Protein AF-A0A3M1ER76-F1 (afdb_monomer_lite)

Radius of gyration: 17.13 Å; chains: 1; bounding box: 48×40×31 Å

Structure (mmCIF, N/CA/C/O backbone):
data_AF-A0A3M1ER76-F1
#
_entry.id   AF-A0A3M1ER76-F1
#
loop_
_atom_site.group_PDB
_atom_site.id
_atom_site.type_symbol
_atom_site.label_atom_id
_atom_site.label_alt_id
_atom_site.label_comp_id
_atom_site.label_asym_id
_atom_site.label_entity_id
_atom_site.label_seq_id
_atom_site.pdbx_PDB_ins_code
_atom_site.Cartn_x
_atom_site.Cartn_y
_atom_site.Cartn_z
_atom_site.occupancy
_atom_site.B_iso_or_equiv
_atom_site.auth_seq_id
_atom_site.auth_comp_id
_atom_site.auth_asym_id
_atom_site.auth_atom_id
_atom_site.pdbx_PDB_model_num
ATOM 1 N N . MET A 1 1 ? 21.501 -22.025 -9.650 1.00 63.50 1 MET A N 1
ATOM 2 C CA . MET A 1 1 ? 20.790 -20.742 -9.709 1.00 63.50 1 MET A CA 1
ATOM 3 C C . MET A 1 1 ? 21.295 -19.949 -8.537 1.00 63.50 1 MET A C 1
ATOM 5 O O . MET A 1 1 ? 21.198 -20.436 -7.411 1.00 63.50 1 MET A O 1
ATOM 9 N N . GLU A 1 2 ? 21.984 -18.855 -8.814 1.00 84.31 2 GLU A N 1
ATOM 10 C CA . GLU A 1 2 ? 22.536 -18.015 -7.754 1.00 84.31 2 GLU A CA 1
ATOM 11 C C . GLU A 1 2 ? 21.391 -17.266 -7.053 1.00 84.31 2 GLU A C 1
ATOM 13 O O . GLU A 1 2 ? 20.329 -17.057 -7.637 1.00 84.31 2 GLU A O 1
ATOM 18 N N . MET A 1 3 ? 21.563 -16.918 -5.773 1.00 86.62 3 MET A N 1
ATOM 19 C CA . MET A 1 3 ? 20.519 -16.274 -4.954 1.00 86.62 3 MET A CA 1
ATOM 20 C C . MET A 1 3 ? 19.944 -15.013 -5.624 1.00 86.62 3 MET A C 1
ATOM 22 O O . MET A 1 3 ? 18.751 -14.742 -5.532 1.00 86.62 3 MET A O 1
ATOM 26 N N . GLU A 1 4 ? 20.790 -14.275 -6.335 1.00 90.44 4 GLU A N 1
ATOM 27 C CA . GLU A 1 4 ? 20.432 -13.054 -7.054 1.00 90.44 4 GLU A CA 1
ATOM 28 C C . GLU A 1 4 ? 19.453 -13.306 -8.213 1.00 90.44 4 GLU A C 1
ATOM 30 O O . GLU A 1 4 ? 18.476 -12.575 -8.364 1.00 90.44 4 GLU A O 1
ATOM 35 N N . GLU A 1 5 ? 19.631 -14.393 -8.971 1.00 88.38 5 GLU A N 1
ATOM 36 C CA . GLU A 1 5 ? 18.727 -14.762 -10.071 1.00 88.38 5 GLU A CA 1
ATOM 37 C C . GLU A 1 5 ? 17.322 -15.109 -9.557 1.00 88.38 5 GLU A C 1
ATOM 39 O O . GLU A 1 5 ? 16.320 -14.764 -10.184 1.00 88.38 5 GLU A O 1
ATOM 44 N N . LEU A 1 6 ? 17.239 -15.761 -8.391 1.00 91.19 6 LEU A N 1
ATOM 45 C CA . LEU A 1 6 ? 15.964 -16.084 -7.746 1.00 91.19 6 LEU A CA 1
ATOM 46 C C . LEU A 1 6 ? 15.238 -14.828 -7.260 1.00 91.19 6 LEU A C 1
ATOM 48 O O . LEU A 1 6 ? 14.020 -14.727 -7.417 1.00 91.19 6 LEU A O 1
ATOM 52 N N . LEU A 1 7 ? 15.974 -13.872 -6.689 1.00 93.31 7 LEU A N 1
ATOM 53 C CA . LEU A 1 7 ? 15.410 -12.595 -6.254 1.00 93.31 7 LEU A CA 1
ATOM 54 C C . LEU A 1 7 ? 14.900 -11.786 -7.446 1.00 93.31 7 LEU A C 1
ATOM 56 O O . LEU A 1 7 ? 13.785 -11.274 -7.396 1.00 93.31 7 LEU A O 1
ATOM 60 N N . LEU A 1 8 ? 15.659 -11.731 -8.542 1.00 93.94 8 LEU A N 1
ATOM 61 C CA . LEU A 1 8 ? 15.234 -11.018 -9.742 1.00 93.94 8 LEU A CA 1
ATOM 62 C C . LEU A 1 8 ? 13.989 -11.653 -10.371 1.00 93.94 8 LEU A C 1
ATOM 64 O O . LEU A 1 8 ? 13.042 -10.941 -10.698 1.00 93.94 8 LEU A O 1
ATOM 68 N N . ALA A 1 9 ? 13.953 -12.983 -10.484 1.00 92.44 9 ALA A N 1
ATOM 69 C CA . ALA A 1 9 ? 12.783 -13.694 -10.995 1.00 92.44 9 ALA A CA 1
ATOM 70 C C . ALA A 1 9 ? 11.540 -13.448 -10.125 1.00 92.44 9 ALA A C 1
ATOM 72 O O . ALA A 1 9 ? 10.430 -13.310 -10.641 1.00 92.44 9 ALA A O 1
ATOM 73 N N . ARG A 1 10 ? 11.720 -13.352 -8.802 1.00 93.44 10 ARG A N 1
ATOM 74 C CA . ARG A 1 10 ? 10.638 -13.008 -7.879 1.00 93.44 10 ARG A CA 1
ATOM 75 C C . ARG A 1 10 ? 10.143 -11.578 -8.090 1.00 93.44 10 ARG A C 1
ATOM 77 O O . ARG A 1 10 ? 8.938 -11.390 -8.194 1.00 93.44 10 ARG A O 1
ATOM 84 N N . LEU A 1 11 ? 11.045 -10.603 -8.200 1.00 94.75 11 LEU A N 1
ATOM 85 C CA . LEU A 1 11 ? 10.686 -9.202 -8.446 1.00 94.75 11 LEU A CA 1
ATOM 86 C C . LEU A 1 11 ? 9.961 -9.029 -9.786 1.00 94.75 11 LEU A C 1
ATOM 88 O O . LEU A 1 11 ? 8.962 -8.326 -9.853 1.00 94.75 11 LEU A O 1
ATOM 92 N N . GLN A 1 12 ? 10.415 -9.712 -10.840 1.00 95.38 12 GLN A N 1
ATOM 93 C CA . GLN A 1 12 ? 9.749 -9.685 -12.147 1.00 95.38 12 GLN A CA 1
ATOM 94 C C . GLN A 1 12 ? 8.312 -10.202 -12.084 1.00 95.38 12 GLN A C 1
ATOM 96 O O . GLN A 1 12 ? 7.451 -9.695 -12.795 1.00 95.38 12 GLN A O 1
ATOM 101 N N . HIS A 1 13 ? 8.056 -11.213 -11.255 1.00 94.06 13 HIS A N 1
ATOM 102 C CA . HIS A 1 13 ? 6.708 -11.723 -11.049 1.00 94.06 13 HIS A CA 1
ATOM 103 C C . HIS A 1 13 ? 5.866 -10.789 -10.172 1.00 94.06 13 HIS A C 1
ATOM 105 O O . HIS A 1 13 ? 4.730 -10.489 -10.520 1.00 94.06 13 HIS A O 1
ATOM 111 N N . ASP A 1 14 ? 6.417 -10.310 -9.056 1.00 95.38 14 ASP A N 1
ATOM 112 C CA . ASP A 1 14 ? 5.692 -9.458 -8.106 1.00 95.38 14 ASP A CA 1
ATOM 113 C C . ASP A 1 14 ? 5.336 -8.084 -8.700 1.00 95.38 14 ASP A C 1
ATOM 115 O O . ASP A 1 14 ? 4.349 -7.479 -8.289 1.00 95.38 14 ASP A O 1
ATOM 119 N N . TYR A 1 15 ? 6.102 -7.622 -9.692 1.00 95.62 15 TYR A N 1
ATOM 120 C CA . TYR A 1 15 ? 5.875 -6.372 -10.420 1.00 95.62 15 TYR A CA 1
ATOM 121 C C . TYR A 1 15 ? 5.532 -6.595 -11.904 1.00 95.62 15 TYR A C 1
ATOM 123 O O . TYR A 1 15 ? 5.804 -5.731 -12.740 1.00 95.62 15 TYR A O 1
ATOM 131 N N . SER A 1 16 ? 4.940 -7.748 -12.246 1.00 97.25 16 SER A N 1
ATOM 132 C CA . SER A 1 16 ? 4.216 -7.910 -13.514 1.00 97.25 16 SER A CA 1
ATOM 133 C C . SER A 1 16 ? 2.865 -7.185 -13.461 1.00 97.25 16 SER A C 1
ATOM 135 O O . SER A 1 16 ? 2.452 -6.707 -12.401 1.00 97.25 16 SER A O 1
ATOM 137 N N . ASP A 1 17 ? 2.145 -7.135 -14.584 1.00 97.75 17 ASP A N 1
ATOM 138 C CA . ASP A 1 17 ? 0.788 -6.575 -14.632 1.00 97.75 17 ASP A CA 1
ATOM 139 C C . ASP A 1 17 ? -0.135 -7.251 -13.600 1.00 97.75 17 ASP A C 1
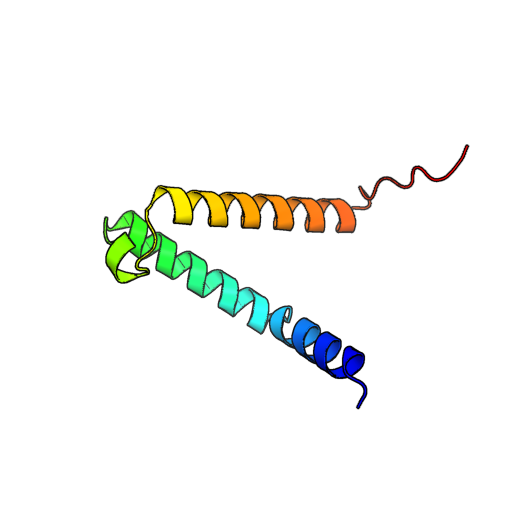ATOM 141 O O . ASP A 1 17 ? -0.828 -6.571 -12.842 1.00 97.75 17 ASP A O 1
ATOM 145 N N . GLU A 1 18 ? -0.083 -8.583 -13.495 1.00 96.94 18 GLU A N 1
ATOM 146 C CA . GLU A 1 18 ? -0.845 -9.348 -12.501 1.00 96.94 18 GLU A CA 1
ATOM 147 C C . GLU A 1 18 ? -0.386 -9.062 -11.063 1.00 96.94 18 GLU A C 1
ATOM 149 O O . GLU A 1 18 ? -1.200 -9.044 -10.137 1.00 96.94 18 GLU A O 1
ATOM 154 N N . GLY A 1 19 ? 0.915 -8.831 -10.861 1.00 97.12 19 GLY A N 1
ATOM 155 C CA . GLY A 1 19 ? 1.475 -8.450 -9.565 1.00 97.12 19 GLY A CA 1
ATOM 156 C C . GLY A 1 19 ? 0.966 -7.086 -9.091 1.00 97.12 19 GLY A C 1
ATOM 157 O O . GLY A 1 19 ? 0.478 -6.954 -7.963 1.00 97.12 19 GLY A O 1
ATOM 158 N N . PHE A 1 20 ? 0.977 -6.084 -9.975 1.00 97.38 20 PHE A 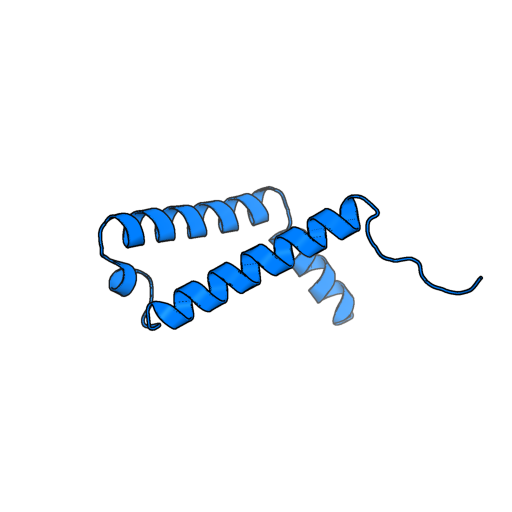N 1
ATOM 159 C CA . PHE A 1 20 ? 0.402 -4.768 -9.692 1.00 97.38 20 PHE A CA 1
ATOM 160 C C . PHE A 1 20 ? -1.112 -4.826 -9.465 1.00 97.38 20 PHE A C 1
ATOM 162 O O . PHE A 1 20 ? -1.609 -4.180 -8.539 1.00 97.38 20 PHE A O 1
ATOM 169 N N . GLU A 1 21 ? -1.846 -5.620 -10.250 1.00 98.12 21 GLU A N 1
ATOM 170 C CA . GLU A 1 21 ? -3.282 -5.834 -10.041 1.00 98.12 21 GLU A CA 1
ATOM 171 C C . GLU A 1 21 ? -3.561 -6.428 -8.653 1.00 98.12 21 GLU A C 1
ATOM 173 O O . GLU A 1 21 ? -4.441 -5.947 -7.936 1.00 98.12 21 GLU A O 1
ATOM 178 N N . ALA A 1 22 ? -2.773 -7.418 -8.223 1.00 97.06 22 ALA A N 1
ATOM 179 C CA . ALA A 1 22 ? -2.923 -8.022 -6.903 1.00 97.06 22 ALA A CA 1
ATOM 180 C C . ALA A 1 22 ? -2.706 -7.008 -5.766 1.00 97.06 22 ALA A C 1
ATOM 182 O O . ALA A 1 22 ? -3.484 -6.990 -4.808 1.00 97.06 22 ALA A O 1
ATOM 183 N N . ILE A 1 23 ? -1.691 -6.141 -5.875 1.00 96.06 23 ILE A N 1
ATOM 184 C CA . ILE A 1 23 ? -1.441 -5.060 -4.905 1.00 96.06 23 ILE A CA 1
ATOM 185 C C . ILE A 1 23 ? -2.624 -4.086 -4.877 1.00 96.06 23 ILE A C 1
ATOM 187 O O . ILE A 1 23 ? -3.115 -3.733 -3.802 1.00 96.06 23 ILE A O 1
ATOM 191 N N . PHE A 1 24 ? -3.107 -3.673 -6.050 1.00 97.12 24 PHE A N 1
ATOM 192 C CA . PHE A 1 24 ? -4.236 -2.754 -6.161 1.00 97.12 24 PHE A CA 1
ATOM 193 C C . PHE A 1 24 ? -5.498 -3.322 -5.500 1.00 97.12 24 PHE A C 1
ATOM 195 O O . PHE A 1 24 ? -6.106 -2.648 -4.670 1.00 97.12 24 PHE A O 1
ATOM 202 N N . VAL A 1 25 ? -5.850 -4.578 -5.789 1.00 98.06 25 VAL A N 1
ATOM 203 C CA . VAL A 1 25 ? -7.015 -5.253 -5.191 1.00 98.06 25 VAL A CA 1
ATOM 204 C C . VAL A 1 25 ? -6.901 -5.328 -3.667 1.00 98.06 25 VAL A C 1
ATOM 206 O O . VAL A 1 25 ? -7.886 -5.117 -2.962 1.00 98.06 25 VAL A O 1
ATOM 209 N N . GLN A 1 26 ? -5.711 -5.601 -3.125 1.00 97.19 26 GLN A N 1
ATOM 210 C CA . GLN A 1 26 ? -5.509 -5.626 -1.673 1.00 97.19 26 GLN A CA 1
ATOM 211 C C . GLN A 1 26 ? -5.732 -4.251 -1.031 1.00 97.19 26 GLN A C 1
ATOM 213 O O . GLN A 1 26 ? -6.369 -4.164 0.023 1.00 97.19 26 GLN A O 1
ATOM 218 N N . LEU A 1 27 ? -5.240 -3.182 -1.662 1.00 97.38 27 LEU A N 1
ATOM 219 C CA . LEU A 1 27 ? -5.456 -1.812 -1.191 1.00 97.38 27 LEU A CA 1
ATOM 220 C C . LEU A 1 27 ? -6.928 -1.393 -1.296 1.00 97.38 27 LEU A C 1
ATOM 222 O O . LEU A 1 27 ? -7.429 -0.737 -0.383 1.00 97.38 27 LEU A O 1
ATOM 226 N N . ASP A 1 28 ? -7.628 -1.807 -2.351 1.00 98.19 28 ASP A N 1
ATOM 227 C CA . ASP A 1 28 ? -9.058 -1.542 -2.541 1.00 98.19 28 ASP A CA 1
ATOM 228 C C . ASP A 1 28 ? -9.914 -2.228 -1.460 1.00 98.19 28 ASP A C 1
ATOM 230 O O . ASP A 1 28 ? -10.742 -1.596 -0.803 1.00 98.19 28 ASP A O 1
ATOM 234 N N . LEU A 1 29 ? -9.623 -3.496 -1.147 1.00 98.12 29 LEU A N 1
ATOM 235 C CA . LEU A 1 29 ? -10.280 -4.215 -0.049 1.00 98.12 29 LEU A CA 1
ATOM 236 C C . LEU A 1 29 ? -10.012 -3.572 1.319 1.00 98.12 29 LEU A C 1
ATOM 238 O O . LEU A 1 29 ? -10.909 -3.492 2.166 1.00 98.12 29 LEU A O 1
ATOM 242 N N . LEU A 1 30 ? -8.780 -3.109 1.555 1.00 98.00 30 LEU A N 1
ATOM 243 C CA . LEU A 1 30 ? -8.453 -2.367 2.771 1.00 98.00 30 LEU A CA 1
ATOM 244 C C . LEU A 1 30 ? -9.243 -1.053 2.835 1.00 98.00 30 LEU A C 1
ATOM 246 O O . LEU A 1 30 ? -9.780 -0.718 3.892 1.00 98.00 30 LEU A O 1
ATOM 250 N N . HIS A 1 31 ? -9.353 -0.335 1.716 1.00 98.12 31 HIS A N 1
ATOM 251 C CA . HIS A 1 31 ? -10.145 0.885 1.607 1.00 98.12 31 HIS A CA 1
ATOM 252 C C . HIS A 1 31 ? -11.626 0.642 1.935 1.00 98.12 31 HIS A C 1
ATOM 254 O O . HIS A 1 31 ? -12.199 1.402 2.722 1.00 98.12 31 HIS A O 1
ATOM 260 N N . ASP A 1 32 ? -12.230 -0.432 1.428 1.00 98.50 32 ASP A N 1
ATOM 261 C CA . ASP A 1 32 ? -13.614 -0.803 1.743 1.00 98.50 32 ASP A CA 1
ATOM 262 C C . ASP A 1 32 ? -13.816 -1.060 3.241 1.00 98.50 32 ASP A C 1
ATOM 264 O O . ASP A 1 32 ? -14.767 -0.564 3.859 1.00 98.50 32 ASP A O 1
ATOM 268 N N . LEU A 1 33 ? -12.895 -1.802 3.864 1.00 98.19 33 LEU A N 1
ATOM 269 C CA . LEU A 1 33 ? -12.957 -2.098 5.294 1.00 98.19 33 LEU A CA 1
ATOM 270 C C . LEU A 1 33 ? -12.766 -0.842 6.147 1.00 98.19 33 LEU A C 1
ATOM 272 O O . LEU A 1 33 ? -13.499 -0.654 7.120 1.00 98.19 33 LEU A O 1
ATOM 276 N N . VAL A 1 34 ? -11.831 0.040 5.787 1.00 97.19 34 VAL A N 1
ATOM 277 C CA . VAL A 1 34 ? -11.625 1.325 6.472 1.00 97.19 34 VAL A CA 1
ATOM 278 C C . VAL A 1 34 ? -12.861 2.214 6.339 1.00 97.19 34 VAL A C 1
ATOM 280 O O . VAL A 1 34 ? -13.343 2.734 7.346 1.00 97.19 34 VAL A O 1
ATOM 283 N N . SER A 1 35 ? -13.421 2.328 5.133 1.00 97.69 35 SER A N 1
ATOM 284 C CA . SER A 1 35 ? -14.624 3.11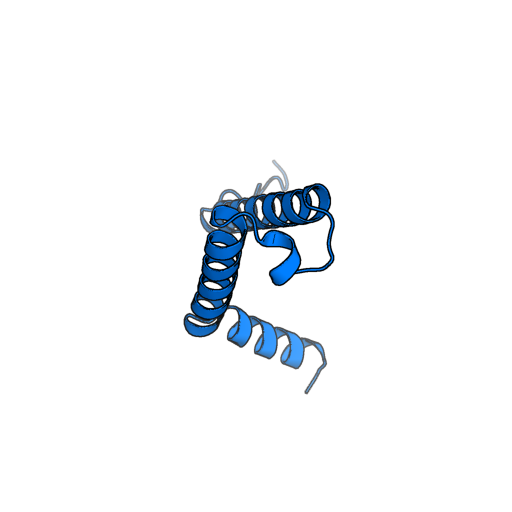9 4.844 1.00 97.69 35 SER A CA 1
ATOM 285 C C . SER A 1 35 ? -15.850 2.623 5.614 1.00 97.69 35 SER A C 1
ATOM 287 O O . SER A 1 35 ? -16.688 3.416 6.039 1.00 97.69 35 SER A O 1
ATOM 289 N N . ALA A 1 36 ? -15.927 1.315 5.868 1.00 98.00 36 ALA A N 1
ATOM 290 C CA . ALA A 1 36 ? -16.959 0.702 6.698 1.00 98.00 36 ALA A CA 1
ATOM 291 C C . ALA A 1 36 ? -16.688 0.792 8.218 1.00 98.00 36 ALA A C 1
ATOM 293 O O . ALA A 1 36 ? -17.482 0.272 9.004 1.00 98.00 36 ALA A O 1
ATOM 294 N N . GLY A 1 37 ? -15.577 1.398 8.657 1.00 97.25 37 GLY A N 1
ATOM 295 C CA . GLY A 1 37 ? -15.180 1.460 10.070 1.00 97.25 37 GLY A CA 1
ATOM 296 C C . GLY A 1 37 ? -14.710 0.117 10.646 1.00 97.25 37 GLY A C 1
ATOM 297 O O . GLY A 1 37 ? -14.795 -0.107 11.852 1.00 97.25 37 GLY A O 1
ATOM 298 N N . ARG A 1 38 ? -14.238 -0.798 9.792 1.00 97.50 38 ARG A N 1
ATOM 299 C CA . ARG A 1 38 ? -13.901 -2.198 10.104 1.00 97.50 38 ARG A CA 1
ATOM 300 C C . ARG A 1 38 ? -12.415 -2.515 9.920 1.00 97.50 38 ARG A C 1
ATOM 302 O O . ARG A 1 38 ? -12.071 -3.635 9.554 1.00 97.50 38 ARG A O 1
ATOM 309 N N . LEU A 1 39 ? -11.526 -1.563 10.202 1.00 96.56 39 LEU A N 1
ATOM 310 C CA . LEU A 1 39 ? -10.076 -1.759 10.055 1.00 96.56 39 LEU A CA 1
ATOM 311 C C . LEU A 1 39 ? -9.555 -2.989 10.823 1.00 96.56 39 LEU A C 1
ATOM 313 O O . LEU A 1 39 ? -8.746 -3.746 10.298 1.00 96.56 39 LEU A O 1
ATOM 317 N N . THR A 1 40 ? -10.089 -3.253 12.016 1.00 96.31 40 THR A N 1
ATOM 318 C CA . THR A 1 40 ? -9.711 -4.415 12.841 1.00 96.31 40 THR A CA 1
ATOM 319 C C . THR A 1 40 ? -10.081 -5.769 12.228 1.00 96.31 40 THR A C 1
ATOM 321 O O . THR A 1 40 ? -9.628 -6.798 12.711 1.00 96.31 40 THR A O 1
ATOM 324 N N . ALA A 1 41 ? -10.905 -5.805 11.174 1.00 96.31 41 ALA A N 1
ATOM 325 C CA . ALA A 1 41 ? -11.168 -7.028 10.416 1.00 96.31 41 ALA A CA 1
ATOM 326 C C . ALA A 1 41 ? -10.086 -7.319 9.360 1.00 96.31 41 ALA A C 1
ATOM 328 O O . ALA A 1 41 ? -10.015 -8.446 8.876 1.00 96.31 41 ALA A O 1
ATOM 329 N N . ALA A 1 42 ? -9.280 -6.319 8.986 1.00 95.75 42 ALA A N 1
ATOM 330 C CA . ALA A 1 42 ? -8.196 -6.450 8.014 1.00 95.75 42 ALA A CA 1
ATOM 331 C C . ALA A 1 42 ? -6.852 -6.788 8.675 1.00 95.75 42 ALA A C 1
ATOM 333 O O . ALA A 1 42 ? -6.009 -7.436 8.061 1.00 95.75 42 ALA A O 1
ATOM 334 N N . THR A 1 43 ? -6.623 -6.298 9.897 1.00 96.56 43 THR A N 1
ATOM 335 C CA . THR A 1 43 ? -5.320 -6.360 10.565 1.00 96.56 43 THR A CA 1
ATOM 336 C C . THR A 1 43 ? -5.438 -6.118 12.070 1.00 96.56 43 THR A C 1
ATOM 338 O O . THR A 1 43 ? -6.350 -5.427 12.524 1.00 96.56 43 THR A O 1
ATOM 341 N N . ASP A 1 44 ? -4.470 -6.638 12.827 1.00 97.44 44 ASP A N 1
ATOM 342 C CA . ASP A 1 44 ? -4.311 -6.396 14.268 1.00 97.44 44 ASP A CA 1
ATOM 343 C C . ASP A 1 44 ? -3.479 -5.135 14.576 1.00 97.44 44 ASP A C 1
ATOM 345 O O . ASP A 1 44 ? -3.266 -4.789 15.741 1.00 97.44 44 ASP A O 1
ATOM 349 N N . LEU A 1 45 ? -2.981 -4.440 13.547 1.00 98.06 45 LEU A N 1
ATOM 350 C CA . LEU A 1 45 ? -2.191 -3.224 13.726 1.00 98.06 45 LEU A CA 1
ATOM 351 C C . LEU A 1 45 ? -3.055 -2.044 14.218 1.00 98.06 45 LEU A C 1
ATOM 353 O O . LEU A 1 45 ? -4.178 -1.851 13.739 1.00 98.06 45 LEU A O 1
ATOM 357 N N . PRO A 1 46 ? -2.521 -1.193 15.116 1.00 97.31 46 PRO A N 1
ATOM 358 C CA . PRO A 1 46 ? -3.137 0.082 15.466 1.00 97.31 46 PRO A CA 1
ATOM 359 C C . PRO A 1 46 ? -3.357 0.994 14.239 1.00 97.31 46 PRO A C 1
ATOM 361 O O . PRO A 1 46 ? -2.534 0.989 13.318 1.00 97.31 46 PRO A O 1
ATOM 364 N N . PRO A 1 47 ? -4.426 1.818 14.204 1.00 97.19 47 PRO A N 1
ATOM 365 C CA . PRO A 1 47 ? -4.737 2.660 13.042 1.00 97.19 47 PRO A CA 1
ATOM 366 C C . PRO A 1 47 ? -3.635 3.647 12.632 1.00 97.19 47 PRO A C 1
ATOM 368 O O . PRO A 1 47 ? -3.462 3.926 11.447 1.00 97.19 47 PRO A O 1
ATOM 371 N N . ASP A 1 48 ? -2.896 4.189 13.596 1.00 97.94 48 ASP A N 1
ATOM 372 C CA . ASP A 1 48 ? -1.744 5.064 13.374 1.00 97.94 48 ASP A CA 1
ATOM 373 C C . ASP A 1 48 ? -0.582 4.322 12.707 1.00 97.94 48 ASP A C 1
ATOM 375 O O . ASP A 1 48 ? 0.052 4.866 11.805 1.00 97.94 48 ASP A O 1
ATOM 379 N N . GLN A 1 49 ? -0.362 3.057 13.066 1.00 98.50 49 GLN A N 1
ATOM 380 C CA . GLN A 1 49 ? 0.649 2.228 12.419 1.00 98.50 49 GLN A CA 1
ATOM 381 C C . GLN A 1 49 ? 0.255 1.860 10.983 1.00 98.50 49 GLN A C 1
ATOM 383 O O . GLN A 1 49 ? 1.096 1.916 10.088 1.00 98.50 49 GLN A O 1
ATOM 388 N N . VAL A 1 50 ? -1.020 1.534 10.732 1.00 98.00 50 VAL A N 1
ATOM 389 C CA . VAL A 1 50 ? -1.518 1.303 9.361 1.00 98.00 50 VAL A CA 1
ATOM 390 C C . VAL A 1 50 ? -1.347 2.558 8.508 1.00 98.00 50 VAL A C 1
ATOM 392 O O . VAL A 1 50 ? -0.877 2.471 7.377 1.00 98.00 50 VAL A O 1
ATOM 395 N N . ARG A 1 51 ? -1.677 3.735 9.055 1.00 98.06 51 ARG A N 1
ATOM 396 C CA . ARG A 1 51 ? -1.450 5.018 8.380 1.00 98.06 51 ARG A CA 1
ATOM 397 C C . ARG A 1 51 ? 0.023 5.213 8.021 1.00 98.06 51 ARG A C 1
ATOM 399 O O . ARG A 1 51 ? 0.294 5.540 6.872 1.00 98.06 51 ARG A O 1
ATOM 406 N N . GLY A 1 52 ? 0.940 4.995 8.966 1.00 98.44 52 GLY A N 1
ATOM 407 C CA . GLY A 1 52 ? 2.378 5.148 8.724 1.00 98.44 52 GLY A CA 1
ATOM 408 C C . GLY A 1 52 ? 2.866 4.281 7.563 1.00 98.44 52 GLY A C 1
ATOM 409 O O . GLY A 1 52 ? 3.508 4.787 6.650 1.00 98.44 52 GLY A O 1
ATOM 410 N N . TRP A 1 53 ? 2.460 3.009 7.523 1.00 98.25 53 TRP A N 1
ATOM 411 C CA . TRP A 1 53 ? 2.796 2.121 6.405 1.00 98.25 53 TRP A CA 1
ATOM 412 C C . TRP A 1 53 ? 2.239 2.602 5.062 1.00 98.25 53 TRP A C 1
ATOM 414 O O . TRP A 1 53 ? 2.938 2.548 4.055 1.00 98.25 53 TRP A O 1
ATOM 424 N N . LEU A 1 54 ? 0.996 3.091 5.024 1.00 98.19 54 LEU A N 1
ATOM 425 C CA . LEU A 1 54 ? 0.411 3.627 3.791 1.00 98.19 54 LEU A CA 1
ATOM 426 C C . LEU A 1 54 ? 1.142 4.891 3.318 1.00 98.19 54 LEU A C 1
ATOM 428 O O . LEU A 1 54 ? 1.361 5.059 2.120 1.00 98.19 54 LEU A O 1
ATOM 432 N N . GLU A 1 55 ? 1.533 5.769 4.241 1.00 98.62 55 GLU A N 1
ATOM 433 C CA . GLU A 1 55 ? 2.314 6.971 3.936 1.00 98.62 55 GLU A CA 1
ATOM 434 C C . GLU A 1 55 ? 3.699 6.615 3.377 1.00 98.62 55 GLU A C 1
ATOM 436 O O . GLU A 1 55 ? 4.107 7.197 2.370 1.00 98.62 55 GLU A O 1
ATOM 441 N N . GLU A 1 56 ? 4.380 5.623 3.957 1.00 98.50 56 GLU A N 1
ATOM 4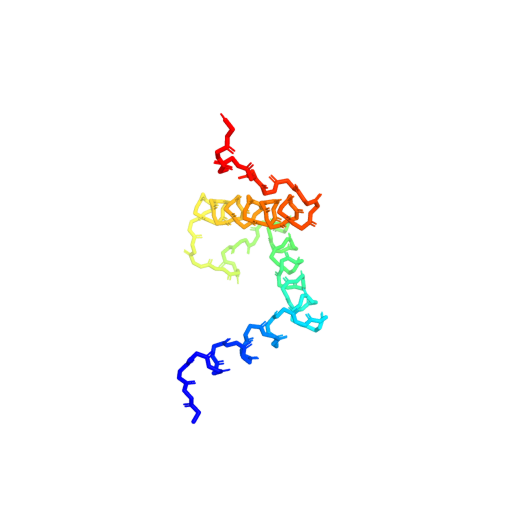42 C CA . GLU A 1 56 ? 5.658 5.110 3.449 1.00 98.50 56 GLU A CA 1
ATOM 443 C C . GLU A 1 56 ? 5.516 4.491 2.054 1.00 98.50 56 GLU A C 1
ATOM 445 O O . 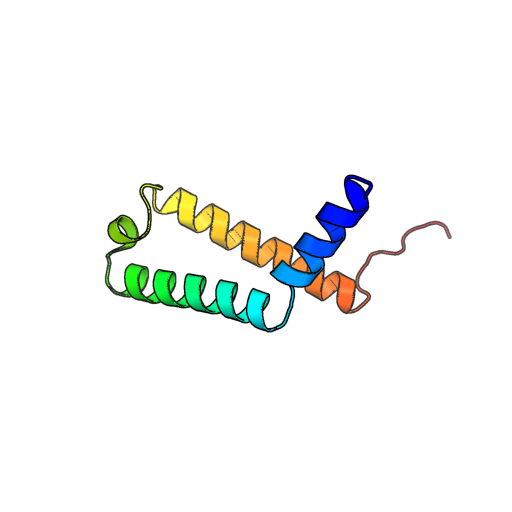GLU A 1 56 ? 6.289 4.824 1.160 1.00 98.50 56 GLU A O 1
ATOM 450 N N . ILE A 1 57 ? 4.488 3.667 1.820 1.00 97.44 57 ILE A N 1
ATOM 451 C CA . ILE A 1 57 ? 4.216 3.086 0.496 1.00 97.44 57 ILE A CA 1
ATOM 452 C C . ILE A 1 57 ? 3.991 4.187 -0.547 1.00 97.44 57 ILE A C 1
ATOM 454 O O . ILE A 1 57 ? 4.561 4.133 -1.637 1.00 97.44 57 ILE A O 1
ATOM 458 N N . ILE A 1 58 ? 3.183 5.202 -0.223 1.00 97.81 58 ILE A N 1
ATOM 459 C CA . ILE A 1 58 ? 2.929 6.338 -1.119 1.00 97.81 58 ILE A CA 1
ATOM 460 C C . ILE A 1 58 ? 4.224 7.097 -1.406 1.00 97.81 58 ILE A C 1
ATOM 462 O O . ILE A 1 58 ? 4.460 7.486 -2.550 1.00 97.81 58 ILE A O 1
ATOM 466 N N . PHE A 1 59 ? 5.042 7.336 -0.382 1.00 97.88 59 PHE A N 1
ATOM 467 C CA . PHE A 1 59 ? 6.324 8.008 -0.536 1.00 97.88 59 PHE A CA 1
ATOM 468 C C . PHE A 1 59 ? 7.248 7.219 -1.470 1.00 97.88 59 PHE A C 1
ATOM 470 O O . PHE A 1 59 ? 7.682 7.757 -2.484 1.00 97.88 59 PHE A O 1
ATOM 477 N N . THR A 1 60 ? 7.468 5.931 -1.204 1.00 97.62 60 THR A N 1
ATOM 478 C CA . THR A 1 60 ? 8.326 5.076 -2.033 1.00 97.62 60 THR A CA 1
ATOM 479 C C . THR A 1 60 ? 7.818 4.971 -3.470 1.00 97.62 60 THR A C 1
ATOM 481 O O . THR A 1 60 ? 8.607 5.084 -4.403 1.00 97.62 60 THR A O 1
ATOM 484 N N . ALA A 1 61 ? 6.508 4.816 -3.681 1.00 96.94 61 ALA A N 1
ATOM 485 C CA . ALA A 1 61 ? 5.937 4.778 -5.027 1.00 96.94 61 ALA A CA 1
ATOM 486 C C . ALA A 1 61 ? 6.175 6.088 -5.798 1.00 96.94 61 ALA A C 1
ATOM 488 O O . ALA A 1 61 ? 6.452 6.057 -6.996 1.00 96.94 61 ALA A O 1
ATOM 489 N N . ARG A 1 62 ? 6.090 7.242 -5.119 1.00 97.75 62 ARG A N 1
ATOM 490 C CA . ARG A 1 62 ? 6.389 8.549 -5.722 1.00 97.75 62 ARG A CA 1
ATOM 491 C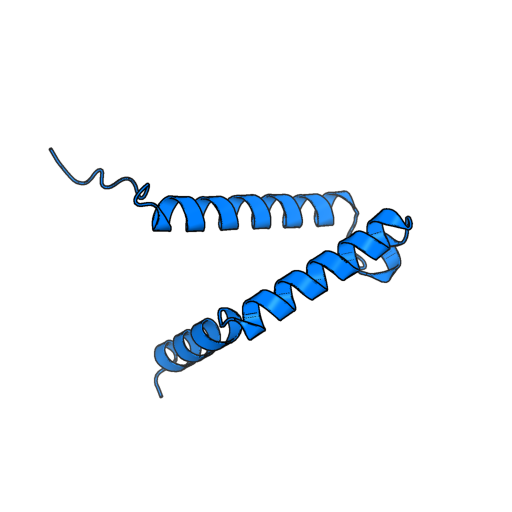 C . ARG A 1 62 ? 7.856 8.684 -6.104 1.00 97.75 62 ARG A C 1
ATOM 493 O O . ARG A 1 62 ? 8.116 9.168 -7.199 1.00 97.75 62 ARG A O 1
ATOM 500 N N . GLU A 1 63 ? 8.774 8.247 -5.246 1.00 98.00 63 GLU A N 1
ATOM 501 C CA . GLU A 1 63 ? 10.210 8.262 -5.553 1.00 98.00 63 GLU A CA 1
ATOM 502 C C . GLU A 1 63 ? 10.519 7.383 -6.772 1.00 98.00 63 GLU A C 1
ATOM 504 O O . GLU A 1 63 ? 11.169 7.847 -7.701 1.00 98.00 63 GLU A O 1
ATOM 509 N N . ILE A 1 64 ? 9.955 6.170 -6.844 1.00 96.19 64 ILE A N 1
ATOM 510 C CA . ILE A 1 64 ? 10.128 5.278 -8.004 1.00 96.19 64 ILE A CA 1
ATOM 511 C C . ILE A 1 64 ? 9.641 5.951 -9.296 1.00 96.19 64 ILE A C 1
ATOM 513 O O . ILE A 1 64 ? 10.345 5.936 -10.302 1.00 96.19 64 ILE A O 1
ATOM 517 N N . ILE A 1 65 ? 8.455 6.570 -9.282 1.00 97.19 65 ILE A N 1
ATOM 518 C CA . ILE A 1 65 ? 7.932 7.301 -10.449 1.00 97.19 65 ILE A CA 1
ATOM 519 C C . ILE A 1 65 ? 8.854 8.470 -10.811 1.00 97.19 65 ILE A C 1
ATOM 521 O O . ILE A 1 65 ? 9.178 8.657 -11.980 1.00 97.19 65 ILE A O 1
ATOM 525 N N . HIS A 1 66 ? 9.305 9.238 -9.819 1.00 95.69 66 HIS A N 1
ATOM 526 C CA . HIS A 1 66 ? 10.210 10.361 -10.038 1.00 95.69 66 HIS A CA 1
ATOM 527 C C . HIS A 1 66 ? 11.528 9.921 -10.689 1.00 95.69 66 HIS A C 1
ATOM 529 O O . HIS A 1 66 ? 11.994 10.557 -11.636 1.00 95.69 66 HIS A O 1
ATOM 535 N N . GLU A 1 67 ? 12.105 8.812 -10.229 1.00 95.88 67 GLU A N 1
ATOM 536 C CA . GLU A 1 67 ? 13.304 8.209 -10.810 1.00 95.88 67 GLU A CA 1
ATOM 537 C C . GLU A 1 67 ? 13.056 7.703 -12.240 1.00 95.88 67 GLU A C 1
ATOM 539 O O . GLU A 1 67 ? 13.882 7.947 -13.123 1.00 95.88 67 GLU A O 1
ATOM 544 N N . MET A 1 68 ? 11.903 7.074 -12.505 1.00 94.75 68 MET A N 1
ATOM 545 C CA . MET A 1 68 ? 11.492 6.649 -13.853 1.00 94.75 68 MET A CA 1
ATOM 546 C C . MET A 1 68 ? 11.329 7.830 -14.820 1.00 94.75 68 MET A C 1
ATOM 548 O O . MET A 1 68 ? 11.687 7.716 -15.993 1.00 94.75 68 MET A O 1
ATOM 552 N N . ASP A 1 69 ? 10.841 8.968 -14.326 1.00 95.06 69 ASP A N 1
ATOM 553 C CA . ASP A 1 69 ? 10.673 10.208 -15.091 1.00 95.06 69 ASP A CA 1
ATOM 554 C C . ASP A 1 69 ? 12.002 10.963 -15.316 1.00 95.06 69 ASP A C 1
ATOM 556 O O . ASP A 1 69 ? 12.021 12.041 -15.917 1.00 95.06 69 ASP A O 1
ATOM 560 N N . GLY A 1 70 ? 13.134 10.405 -14.868 1.00 85.62 70 GLY A N 1
ATOM 561 C CA . GLY A 1 70 ? 14.466 10.989 -15.038 1.00 85.62 70 GLY A CA 1
ATOM 562 C C . GLY A 1 70 ? 14.841 12.021 -13.972 1.00 85.62 70 GLY A C 1
ATOM 563 O O . GLY A 1 70 ? 15.805 12.761 -14.156 1.00 85.62 70 GLY A O 1
ATOM 564 N N . GLY A 1 71 ? 14.101 12.068 -12.862 1.00 73.06 71 GLY A N 1
ATOM 565 C CA . GLY A 1 71 ? 14.383 12.895 -11.688 1.00 73.06 71 GLY A CA 1
ATOM 566 C C . GLY A 1 71 ? 15.487 12.358 -10.773 1.00 73.06 71 GLY A C 1
ATOM 567 O O . GLY A 1 71 ? 15.820 12.998 -9.781 1.00 73.06 71 GLY A O 1
ATOM 568 N N . GLY A 1 72 ? 16.086 11.209 -11.108 1.00 59.94 72 GLY A N 1
ATOM 569 C CA . GLY A 1 72 ? 17.266 10.700 -10.414 1.00 59.94 72 GLY A CA 1
ATOM 570 C C . GLY A 1 72 ? 18.403 11.714 -10.512 1.00 59.94 72 GLY A C 1
ATOM 571 O O . GLY A 1 72 ? 18.993 11.874 -11.585 1.00 59.94 72 GLY A O 1
ATOM 572 N N . ASP A 1 73 ? 18.664 12.407 -9.403 1.00 60.50 73 ASP A N 1
ATOM 573 C CA . ASP A 1 73 ? 19.668 13.455 -9.251 1.00 60.50 73 ASP A CA 1
ATOM 574 C C . ASP A 1 73 ? 21.050 12.895 -9.629 1.00 60.50 73 ASP A C 1
ATOM 576 O O . ASP A 1 73 ? 21.790 12.350 -8.810 1.00 60.50 73 ASP A O 1
ATOM 580 N N . HIS A 1 74 ? 21.400 12.996 -10.913 1.00 50.38 74 HIS A N 1
ATOM 581 C CA . HIS A 1 74 ? 22.760 12.820 -11.404 1.00 50.38 74 HIS A CA 1
ATOM 582 C C . HIS A 1 74 ? 23.557 14.052 -10.981 1.00 50.38 74 HIS A C 1
ATOM 584 O O . HIS A 1 74 ? 23.913 14.894 -11.803 1.00 50.38 74 HIS A O 1
ATOM 590 N N . ASN A 1 75 ? 23.840 14.162 -9.687 1.00 49.88 75 ASN A N 1
ATOM 591 C CA . ASN A 1 75 ? 24.879 15.046 -9.193 1.00 49.88 75 ASN A CA 1
ATOM 592 C C . ASN A 1 75 ? 26.139 14.226 -8.899 1.00 49.88 75 ASN A C 1
ATOM 594 O O . ASN A 1 75 ? 26.596 14.119 -7.762 1.00 49.88 75 ASN A O 1
ATOM 598 N N . GLU A 1 76 ? 26.708 13.647 -9.957 1.00 48.97 76 GLU A N 1
ATOM 599 C CA . GLU A 1 76 ? 28.127 13.312 -9.994 1.00 48.97 76 GLU A CA 1
ATOM 600 C C . GLU A 1 76 ? 28.846 14.307 -10.915 1.00 48.97 76 GLU A C 1
ATOM 602 O O . GLU A 1 76 ? 28.745 14.242 -12.136 1.00 48.97 76 GLU A O 1
ATOM 607 N N . ALA A 1 77 ? 29.592 15.210 -10.272 1.00 45.78 77 ALA A N 1
ATOM 608 C CA . ALA A 1 77 ? 30.727 15.981 -10.782 1.00 45.78 77 ALA A CA 1
ATOM 609 C C . ALA A 1 77 ? 30.512 16.939 -11.978 1.00 45.78 77 ALA A C 1
ATOM 611 O O . ALA A 1 77 ? 30.546 16.553 -13.147 1.00 45.78 77 ALA A O 1
ATOM 612 N N . GLY A 1 78 ? 30.500 18.237 -11.656 1.00 38.91 78 GLY A N 1
ATOM 613 C CA . GLY A 1 78 ? 30.926 19.335 -12.528 1.00 38.91 78 GLY A CA 1
ATOM 614 C C . GLY A 1 78 ? 31.801 20.312 -11.756 1.00 38.91 78 GLY A C 1
ATOM 615 O O . GLY A 1 78 ? 31.323 20.792 -10.705 1.00 38.91 78 GLY A O 1
#

pLDDT: mean 91.34, std 13.99, range [38.91, 98.62]

Secondary structure (DSSP, 8-state):
--HHHHHHHHHHHHTSHHHHHHHHHHHHHHHHHHHTT-GGGT-SS-HHHHHHHHHHHHHHHHHHHHIIIIIS------

Sequence (78 aa):
MEMEELLLARLQHDYSDEGFEAIFVQLDLLHDLVSAGRLTAATDLPPDQVRGWLEEIIFTAREIIHEMDGGGDHNEAG

Foldseek 3Di:
DDPVVVVVVVVCVCPDPVNVVVVVVLVVVCVVCVVVVNNVVSDPDDPVVVVVVVVVVVVVVVVVVCVVVVVPPPPDDD